Protein AF-X1CW16-F1 (afdb_monomer)

Nearest PDB structures (foldseek):
  1g5r-assembly1_A  TM=3.770E-01  e=4.178E-01  S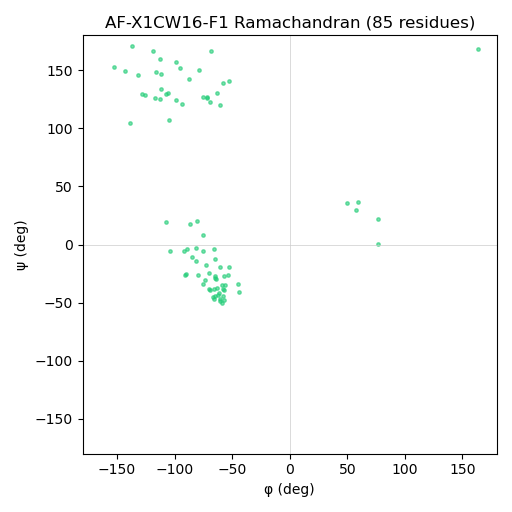almonella enterica subsp. enterica serovar Typhimurium
  3zn8-assembly1_A  TM=3.297E-01  e=1.992E+00  Escherichia coli
  2f46-assembly2_B  TM=2.684E-01  e=1.419E+00  Neisseria meningitidis Z2491

Organism: NCBI:txid412755

Structure (mmCIF, N/CA/C/O backbone):
data_AF-X1CW16-F1
#
_entry.id   AF-X1CW16-F1
#
loop_
_atom_site.group_PDB
_atom_site.id
_atom_site.type_symbol
_atom_site.label_atom_id
_atom_site.label_alt_id
_atom_site.label_comp_id
_atom_site.label_asym_id
_atom_site.label_entity_id
_atom_site.label_seq_id
_atom_site.pdbx_PDB_ins_code
_atom_site.Cartn_x
_atom_site.Cartn_y
_atom_site.Cartn_z
_atom_site.occupancy
_atom_site.B_iso_or_equiv
_atom_site.auth_seq_id
_atom_site.auth_comp_id
_atom_site.auth_asym_id
_atom_site.auth_atom_id
_atom_site.pdbx_PDB_model_num
ATOM 1 N N . MET A 1 1 ? 1.735 -7.699 12.242 1.00 76.75 1 MET A N 1
ATOM 2 C CA . MET A 1 1 ? 2.659 -8.525 11.432 1.00 76.75 1 MET A CA 1
ATOM 3 C C . MET A 1 1 ? 3.104 -7.680 10.254 1.00 76.75 1 MET A C 1
ATOM 5 O O . MET A 1 1 ? 2.246 -7.041 9.665 1.00 76.75 1 MET A O 1
ATOM 9 N N . ILE A 1 2 ? 4.401 -7.635 9.954 1.00 83.31 2 ILE A N 1
ATOM 10 C CA . ILE A 1 2 ? 4.954 -6.885 8.816 1.00 83.31 2 ILE A CA 1
ATOM 11 C C . ILE A 1 2 ? 5.488 -7.910 7.815 1.00 83.31 2 ILE A C 1
ATOM 13 O O . ILE A 1 2 ? 6.159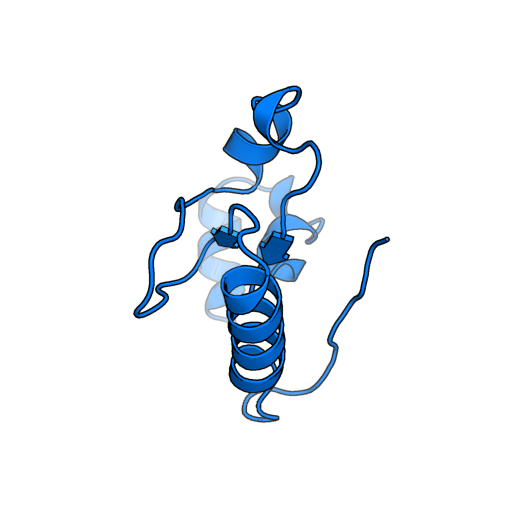 -8.857 8.220 1.00 83.31 2 ILE A O 1
ATOM 17 N N . VAL A 1 3 ? 5.168 -7.738 6.533 1.00 88.88 3 VAL A N 1
ATOM 18 C CA . VAL A 1 3 ? 5.628 -8.604 5.440 1.00 88.88 3 VAL A CA 1
ATOM 19 C C . VAL A 1 3 ? 6.235 -7.716 4.363 1.00 88.88 3 VAL A C 1
ATOM 21 O O . VAL A 1 3 ? 5.606 -6.747 3.950 1.00 88.88 3 VAL A O 1
ATOM 24 N N . ALA A 1 4 ? 7.443 -8.047 3.913 1.00 88.62 4 ALA A N 1
ATOM 25 C CA . ALA A 1 4 ? 8.104 -7.361 2.810 1.00 88.62 4 ALA A CA 1
ATOM 26 C C . ALA A 1 4 ? 8.072 -8.241 1.554 1.00 88.62 4 ALA A C 1
ATOM 28 O O . ALA A 1 4 ? 8.436 -9.417 1.609 1.00 88.62 4 ALA A O 1
ATOM 29 N N . ILE A 1 5 ? 7.645 -7.670 0.426 1.00 89.62 5 ILE A N 1
ATOM 30 C CA . ILE A 1 5 ? 7.659 -8.323 -0.887 1.00 89.62 5 ILE A CA 1
ATOM 31 C C . ILE A 1 5 ? 8.807 -7.712 -1.697 1.00 89.62 5 ILE A C 1
ATOM 33 O O . ILE A 1 5 ? 8.720 -6.574 -2.152 1.00 89.62 5 ILE A O 1
ATOM 37 N N . CYS A 1 6 ? 9.888 -8.470 -1.883 1.00 89.12 6 CYS A N 1
ATOM 38 C CA . CYS A 1 6 ? 11.098 -8.013 -2.571 1.00 89.12 6 CYS A CA 1
ATOM 39 C C . CYS A 1 6 ? 11.287 -8.737 -3.913 1.00 89.12 6 CYS A C 1
ATOM 41 O O . CYS A 1 6 ? 10.943 -9.909 -4.048 1.00 89.12 6 CYS A O 1
ATOM 43 N N . GLY A 1 7 ? 11.851 -8.049 -4.911 1.00 88.31 7 GLY A N 1
ATOM 44 C CA . GLY A 1 7 ? 12.070 -8.595 -6.256 1.00 88.31 7 GLY A CA 1
ATOM 45 C C . GLY A 1 7 ? 12.349 -7.515 -7.307 1.00 88.31 7 GLY A C 1
ATOM 46 O O . GLY A 1 7 ? 12.148 -6.327 -7.052 1.00 88.31 7 GLY A O 1
ATOM 47 N N . GLY A 1 8 ? 12.796 -7.920 -8.498 1.00 88.25 8 GLY A N 1
ATOM 48 C CA . GLY A 1 8 ? 13.127 -7.009 -9.604 1.00 88.25 8 GLY A CA 1
ATOM 49 C C . GLY A 1 8 ? 11.917 -6.289 -10.216 1.00 88.25 8 GLY A C 1
ATOM 50 O O . GLY A 1 8 ? 10.762 -6.636 -9.954 1.00 88.25 8 GLY A O 1
ATOM 51 N N . LEU A 1 9 ? 12.166 -5.255 -11.023 1.00 86.62 9 LEU A N 1
ATOM 52 C CA . LEU A 1 9 ? 11.113 -4.568 -11.779 1.00 86.62 9 LEU A CA 1
ATOM 53 C C . LEU A 1 9 ? 10.374 -5.568 -12.687 1.00 86.62 9 LEU A C 1
ATOM 55 O O . LEU A 1 9 ? 10.993 -6.453 -13.271 1.00 86.62 9 LEU A O 1
ATOM 59 N N . GLY A 1 10 ? 9.047 -5.462 -12.770 1.00 88.75 10 GLY A N 1
ATOM 60 C CA . GLY A 1 10 ? 8.229 -6.362 -13.594 1.00 88.75 10 GLY A CA 1
ATOM 61 C C . GLY A 1 10 ? 7.990 -7.763 -13.013 1.00 88.75 10 GLY A C 1
ATOM 62 O O . GLY A 1 10 ? 7.252 -8.539 -13.607 1.00 88.75 10 GLY A O 1
ATOM 63 N N . SER A 1 11 ? 8.514 -8.096 -11.827 1.00 92.00 11 SER A N 1
ATOM 64 C CA . SER A 1 11 ? 8.325 -9.424 -11.213 1.00 92.00 11 SER A CA 1
ATOM 65 C C . SER A 1 11 ? 6.929 -9.665 -10.608 1.00 92.00 11 SER A C 1
ATOM 67 O O . SER A 1 11 ? 6.733 -10.639 -9.886 1.00 92.00 11 SER A O 1
ATOM 69 N N . GLY A 1 12 ? 5.970 -8.757 -10.826 1.00 91.19 12 GLY A N 1
ATOM 70 C CA . GLY A 1 12 ? 4.596 -8.884 -10.327 1.00 91.19 12 GLY A CA 1
ATOM 71 C C . GLY A 1 12 ? 4.396 -8.580 -8.836 1.00 91.19 12 GLY A C 1
ATOM 72 O O . GLY A 1 12 ? 3.407 -9.030 -8.264 1.00 91.19 12 GLY A O 1
ATOM 73 N N . LYS A 1 13 ? 5.294 -7.822 -8.189 1.00 93.44 13 LYS A N 1
ATOM 74 C CA . LYS A 1 13 ? 5.179 -7.475 -6.753 1.00 93.44 13 LYS A CA 1
ATOM 75 C C . LYS A 1 13 ? 3.887 -6.729 -6.434 1.00 93.44 13 LYS A C 1
ATOM 77 O O . LYS A 1 13 ? 3.137 -7.185 -5.580 1.00 93.44 13 LYS A O 1
ATOM 82 N N . THR A 1 14 ? 3.593 -5.671 -7.187 1.00 91.69 14 THR A N 1
ATOM 83 C CA . THR A 1 14 ? 2.367 -4.877 -7.044 1.00 91.69 14 THR A CA 1
ATOM 84 C C . THR A 1 14 ? 1.119 -5.743 -7.219 1.00 91.69 14 THR A C 1
ATOM 86 O O . THR A 1 14 ? 0.152 -5.607 -6.476 1.00 91.69 14 THR A O 1
ATOM 89 N N . LEU A 1 15 ? 1.143 -6.709 -8.149 1.00 93.44 15 LEU A N 1
ATOM 90 C CA . LEU A 1 15 ? 0.038 -7.654 -8.342 1.00 93.44 15 LEU A CA 1
ATOM 91 C C . LEU A 1 15 ? -0.129 -8.585 -7.133 1.00 93.44 15 LEU A C 1
ATOM 93 O O . LEU A 1 15 ? -1.249 -8.810 -6.670 1.00 93.44 15 LEU A O 1
ATOM 97 N N . LEU A 1 16 ? 0.975 -9.134 -6.622 1.00 94.44 16 LEU A N 1
ATOM 98 C CA . LEU A 1 16 ? 0.961 -9.993 -5.442 1.00 94.44 16 LEU A CA 1
ATOM 99 C C . LEU A 1 16 ? 0.450 -9.233 -4.214 1.00 94.44 16 LEU A C 1
ATOM 101 O O . LEU A 1 16 ? -0.381 -9.751 -3.472 1.00 94.44 16 LEU A O 1
ATOM 105 N N . GLU A 1 17 ? 0.912 -8.004 -4.027 1.00 94.38 17 GLU A N 1
ATOM 106 C CA . GLU A 1 17 ? 0.463 -7.110 -2.970 1.00 94.38 17 GLU A CA 1
ATOM 107 C C . GLU A 1 17 ? -1.036 -6.804 -3.091 1.00 94.38 17 GLU A C 1
ATOM 109 O O .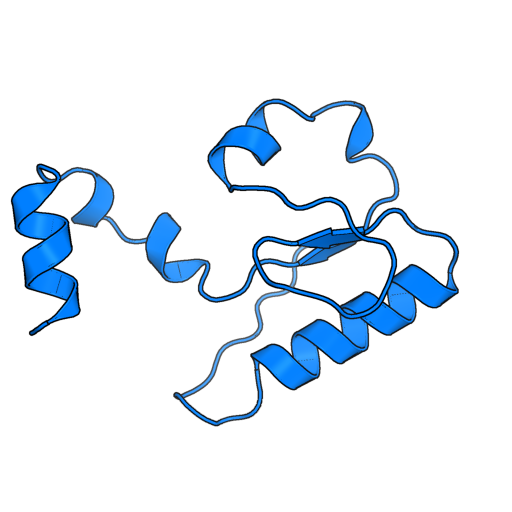 GLU A 1 17 ? -1.786 -7.017 -2.138 1.00 94.38 17 GLU A O 1
ATOM 114 N N . THR A 1 18 ? -1.496 -6.433 -4.290 1.00 94.50 18 THR A N 1
ATOM 115 C CA . THR A 1 18 ? -2.913 -6.173 -4.593 1.00 94.50 18 THR A CA 1
ATOM 116 C C . THR A 1 18 ? -3.787 -7.390 -4.284 1.00 94.50 18 THR A C 1
ATOM 118 O O . THR A 1 18 ? -4.885 -7.257 -3.744 1.00 94.50 18 THR A O 1
ATOM 121 N N . ARG A 1 19 ? -3.304 -8.606 -4.571 1.00 95.12 19 ARG A N 1
ATOM 122 C CA . ARG A 1 19 ? -4.012 -9.850 -4.236 1.00 95.12 19 ARG A CA 1
ATOM 123 C C . ARG A 1 19 ? -4.203 -10.006 -2.726 1.00 95.12 19 ARG A C 1
ATOM 125 O O . ARG A 1 19 ? -5.269 -10.445 -2.292 1.00 95.12 19 ARG A O 1
ATOM 132 N N . TYR A 1 20 ? -3.190 -9.680 -1.924 1.00 94.69 20 TYR A N 1
ATOM 133 C CA . TYR A 1 20 ? -3.321 -9.707 -0.467 1.00 94.69 20 TYR A CA 1
ATOM 134 C C . TYR A 1 20 ? -4.246 -8.601 0.041 1.00 94.69 20 TYR A C 1
ATOM 136 O O . TYR A 1 20 ? -5.074 -8.879 0.907 1.00 94.69 20 TYR A O 1
ATOM 144 N N . ALA A 1 21 ? -4.182 -7.403 -0.545 1.00 93.94 21 ALA A N 1
ATOM 145 C CA . ALA A 1 21 ? -5.101 -6.312 -0.235 1.00 93.94 21 ALA A CA 1
ATOM 146 C C . ALA A 1 21 ? -6.557 -6.713 -0.468 1.00 93.94 21 ALA A C 1
ATOM 148 O O . ALA A 1 21 ? -7.389 -6.579 0.426 1.00 93.94 21 ALA A O 1
ATOM 149 N N . TYR A 1 22 ? -6.846 -7.322 -1.615 1.00 95.00 22 TYR A N 1
ATOM 150 C CA . TYR A 1 22 ? -8.180 -7.817 -1.932 1.00 95.00 22 TYR A CA 1
ATOM 151 C C . TYR A 1 22 ? -8.648 -8.928 -0.980 1.00 95.00 22 TYR A C 1
ATOM 153 O O . TYR A 1 22 ? -9.812 -8.983 -0.592 1.00 95.00 22 TYR A O 1
ATOM 161 N N . LYS A 1 23 ? -7.741 -9.814 -0.553 1.00 94.75 23 LYS A N 1
ATOM 162 C CA . LYS A 1 23 ? -8.067 -10.871 0.414 1.00 94.75 23 LYS A CA 1
ATOM 163 C C . LYS A 1 23 ? -8.431 -10.311 1.790 1.00 94.75 23 LYS A C 1
ATOM 165 O O . LYS A 1 23 ? -9.307 -10.868 2.446 1.00 94.75 23 LYS A O 1
ATOM 170 N N . GLU A 1 24 ? -7.755 -9.258 2.242 1.00 93.19 24 GLU A N 1
ATOM 171 C CA . GLU A 1 24 ? -8.097 -8.594 3.504 1.00 93.19 24 GLU A CA 1
ATOM 172 C C . GLU A 1 24 ? -9.361 -7.733 3.364 1.00 93.19 24 GLU A C 1
ATOM 174 O O . GLU A 1 24 ? -10.168 -7.712 4.290 1.00 93.19 24 GLU A O 1
ATOM 179 N N . PHE A 1 25 ? -9.592 -7.126 2.195 1.00 93.69 25 PHE A N 1
ATOM 180 C CA . PHE A 1 25 ? -10.840 -6.429 1.873 1.00 93.69 25 PHE A CA 1
ATOM 181 C C . PHE A 1 25 ? -12.050 -7.367 1.991 1.00 93.69 25 PHE A C 1
ATOM 183 O O . PHE A 1 25 ? -13.028 -7.041 2.648 1.00 93.69 25 PHE A O 1
ATOM 190 N N . MET A 1 26 ? -11.934 -8.592 1.468 1.00 94.31 26 MET A N 1
ATOM 191 C CA . MET A 1 26 ? -12.964 -9.639 1.575 1.00 94.31 26 MET A CA 1
ATOM 192 C C . MET A 1 26 ? -13.216 -10.159 2.997 1.00 94.31 26 MET A C 1
ATOM 194 O O . MET A 1 26 ? -14.076 -11.012 3.201 1.00 94.31 26 MET A O 1
ATOM 198 N N . ARG A 1 27 ? -12.443 -9.698 3.981 1.00 93.56 27 ARG A N 1
ATOM 199 C CA . ARG A 1 27 ? -12.618 -10.011 5.405 1.00 93.56 27 ARG A CA 1
ATOM 200 C C . ARG A 1 27 ? -13.156 -8.813 6.188 1.00 93.56 27 ARG A C 1
ATOM 202 O O . ARG A 1 27 ? -12.949 -8.755 7.399 1.00 93.56 27 ARG A O 1
ATOM 209 N N . ASP A 1 28 ? -13.758 -7.849 5.493 1.00 90.19 28 ASP A N 1
ATOM 210 C CA . ASP A 1 28 ? -14.314 -6.612 6.049 1.00 90.19 28 ASP A CA 1
ATOM 211 C C . ASP A 1 28 ? -13.289 -5.770 6.827 1.00 90.19 28 ASP A C 1
ATOM 213 O O . ASP A 1 28 ? -13.621 -5.045 7.769 1.00 90.19 28 ASP A O 1
ATOM 217 N N . LYS A 1 29 ? -12.006 -5.853 6.448 1.00 89.38 29 LYS A N 1
ATOM 218 C CA . LYS A 1 29 ? -10.968 -4.993 7.021 1.00 89.38 29 LYS A CA 1
ATOM 219 C C . LYS A 1 29 ? -10.858 -3.692 6.251 1.00 89.38 29 LYS A C 1
ATOM 221 O O . LYS A 1 29 ? -10.880 -3.676 5.023 1.00 89.38 29 LYS A O 1
ATOM 226 N N . LYS A 1 30 ? -10.614 -2.607 6.986 1.00 90.06 30 LYS A N 1
ATOM 227 C CA . LYS A 1 30 ? -10.235 -1.324 6.389 1.00 90.06 30 LYS A CA 1
ATOM 228 C C . LYS A 1 30 ? -8.904 -1.477 5.661 1.00 90.06 30 LYS A C 1
ATOM 230 O O . LYS A 1 30 ? -7.947 -2.000 6.238 1.00 90.06 30 LYS A O 1
ATOM 235 N N . ILE A 1 31 ? -8.852 -1.016 4.417 1.00 91.94 31 ILE A N 1
ATOM 236 C CA . ILE A 1 31 ? -7.656 -1.079 3.580 1.00 91.94 31 ILE A CA 1
ATOM 237 C C . ILE A 1 31 ? -7.069 0.313 3.433 1.00 91.94 31 ILE A C 1
ATOM 239 O O . ILE A 1 31 ? -7.762 1.256 3.061 1.00 91.94 31 ILE A O 1
ATOM 243 N N . PHE A 1 32 ? -5.775 0.416 3.698 1.00 91.12 32 PHE A N 1
ATOM 244 C CA . PHE A 1 32 ? -4.987 1.622 3.527 1.00 91.12 32 PHE A CA 1
ATOM 245 C C . PHE A 1 32 ? -3.907 1.359 2.477 1.00 91.12 32 PHE A C 1
ATOM 247 O O . PHE A 1 32 ? -3.161 0.387 2.611 1.00 91.12 32 PHE A O 1
ATOM 254 N N . ALA A 1 33 ? -3.832 2.193 1.437 1.00 91.69 33 ALA A N 1
ATOM 255 C CA . ALA A 1 33 ? -2.861 2.024 0.354 1.00 91.69 33 ALA A CA 1
ATOM 256 C C . ALA A 1 33 ? -2.314 3.354 -0.185 1.00 91.69 33 ALA A C 1
ATOM 258 O O . ALA A 1 33 ? -3.027 4.354 -0.192 1.00 91.69 33 ALA A O 1
ATOM 259 N N . ASN A 1 34 ? -1.067 3.372 -0.670 1.00 90.50 34 ASN A N 1
ATOM 260 C CA . ASN A 1 34 ? -0.471 4.538 -1.351 1.00 90.50 34 ASN A CA 1
ATOM 261 C C . ASN A 1 34 ? -0.649 4.517 -2.884 1.00 90.50 34 ASN A C 1
ATOM 263 O O . ASN A 1 34 ? -0.309 5.488 -3.559 1.00 90.50 34 ASN A O 1
ATOM 267 N N . TYR A 1 35 ? -1.199 3.435 -3.437 1.00 89.88 35 TYR A N 1
ATOM 268 C CA . TYR A 1 35 ? -1.488 3.260 -4.862 1.00 89.88 35 TYR A CA 1
ATOM 269 C C . TYR A 1 35 ? -2.989 3.059 -5.107 1.00 89.88 35 TYR A C 1
ATOM 271 O O . TYR A 1 35 ? -3.772 2.846 -4.182 1.00 89.88 35 TYR A O 1
ATOM 279 N N . ASN A 1 36 ? -3.408 3.164 -6.369 1.00 89.75 36 ASN A N 1
ATOM 280 C CA . ASN A 1 36 ? -4.816 3.032 -6.742 1.00 89.75 36 ASN A CA 1
ATOM 281 C C . ASN A 1 36 ? -5.274 1.571 -6.709 1.00 89.75 36 ASN A C 1
ATOM 283 O O . ASN A 1 36 ? -4.713 0.725 -7.403 1.00 89.75 36 ASN A O 1
ATOM 287 N N . LEU A 1 37 ? -6.360 1.318 -5.983 1.00 92.31 37 LEU A N 1
ATOM 288 C CA . LEU A 1 37 ? -7.087 0.051 -5.977 1.00 92.31 37 LEU A CA 1
ATOM 289 C C . LEU A 1 37 ? -8.508 0.251 -6.529 1.00 92.31 37 LEU A C 1
ATOM 291 O O . LEU A 1 37 ? -9.113 1.305 -6.345 1.00 92.31 37 LEU A O 1
ATOM 295 N N . ASN A 1 38 ? -9.061 -0.777 -7.176 1.00 92.25 38 ASN A N 1
ATOM 296 C CA . ASN A 1 38 ? -10.410 -0.747 -7.772 1.00 92.25 38 ASN A CA 1
ATOM 297 C C . ASN A 1 38 ? -11.533 -1.124 -6.780 1.00 92.25 38 ASN A C 1
ATOM 299 O O . ASN A 1 38 ? -12.628 -1.496 -7.192 1.00 92.25 38 ASN A O 1
ATOM 303 N N . PHE A 1 39 ? -11.255 -1.085 -5.481 1.00 92.69 39 PHE A N 1
ATOM 304 C CA . PHE A 1 39 ? -12.197 -1.376 -4.399 1.00 92.69 39 PHE A CA 1
ATOM 305 C C . PHE A 1 39 ? -12.036 -0.338 -3.286 1.00 92.69 39 PHE A C 1
ATOM 307 O O . PHE A 1 39 ? -11.121 0.486 -3.338 1.00 92.69 39 PHE A O 1
ATOM 314 N N . GLU A 1 40 ? -12.938 -0.341 -2.305 1.00 91.75 40 GLU A N 1
ATOM 315 C CA . GLU A 1 40 ? -12.933 0.652 -1.229 1.00 91.75 40 GLU A CA 1
ATOM 316 C C . GLU A 1 40 ? -11.620 0.592 -0.431 1.00 91.75 40 GLU A C 1
ATOM 318 O O . GLU A 1 40 ? -11.243 -0.442 0.121 1.00 91.75 40 GLU A O 1
ATOM 323 N N . HIS A 1 41 ? -10.900 1.712 -0.420 1.00 91.88 41 HIS A N 1
ATOM 324 C CA . HIS A 1 41 ? -9.641 1.881 0.294 1.00 91.88 41 HIS A CA 1
ATOM 325 C C . HIS A 1 41 ? -9.444 3.351 0.657 1.00 91.88 41 HIS A C 1
ATOM 327 O O . HIS A 1 41 ? -9.889 4.256 -0.053 1.00 91.88 41 HIS A O 1
ATOM 333 N N . THR A 1 42 ? -8.708 3.582 1.736 1.00 90.31 42 THR A N 1
ATOM 334 C CA . THR A 1 42 ? -8.246 4.910 2.121 1.00 90.31 42 THR A CA 1
ATOM 335 C C . THR A 1 42 ? -6.854 5.127 1.551 1.00 90.31 42 THR A C 1
ATOM 337 O O . THR A 1 42 ? -5.918 4.381 1.856 1.00 90.31 42 THR A O 1
ATOM 340 N N . LYS A 1 43 ? -6.701 6.167 0.728 1.00 88.44 43 LYS A N 1
ATOM 341 C CA . LYS A 1 43 ? -5.381 6.578 0.255 1.00 88.44 43 LYS A CA 1
ATOM 342 C C . LYS A 1 43 ? -4.591 7.215 1.380 1.00 88.44 43 LYS A C 1
ATOM 344 O O . LYS A 1 43 ? -5.064 8.163 2.000 1.00 88.44 43 LYS A O 1
ATOM 349 N N . ILE A 1 44 ? -3.386 6.713 1.602 1.00 85.06 44 ILE A N 1
ATOM 350 C CA . ILE A 1 44 ? -2.481 7.223 2.626 1.00 85.06 44 ILE A CA 1
ATOM 351 C C . ILE A 1 44 ? -1.084 7.434 2.064 1.00 85.06 44 ILE A C 1
ATOM 353 O O . ILE A 1 44 ? -0.602 6.675 1.226 1.00 85.06 44 ILE A O 1
ATOM 357 N N . ASP A 1 45 ? -0.429 8.463 2.579 1.00 78.88 45 ASP A N 1
ATOM 358 C CA . ASP A 1 45 ? 1.009 8.654 2.453 1.00 78.88 45 ASP A CA 1
ATOM 359 C C . ASP A 1 45 ? 1.707 8.180 3.738 1.00 78.88 45 ASP A C 1
ATOM 361 O O . ASP A 1 45 ? 1.103 8.160 4.818 1.00 78.88 45 ASP A O 1
ATOM 365 N N . LEU A 1 46 ? 2.992 7.835 3.656 1.00 68.94 46 LEU A N 1
ATOM 366 C CA . LEU A 1 46 ? 3.760 7.332 4.800 1.00 68.94 46 LEU A CA 1
ATOM 367 C C . LEU A 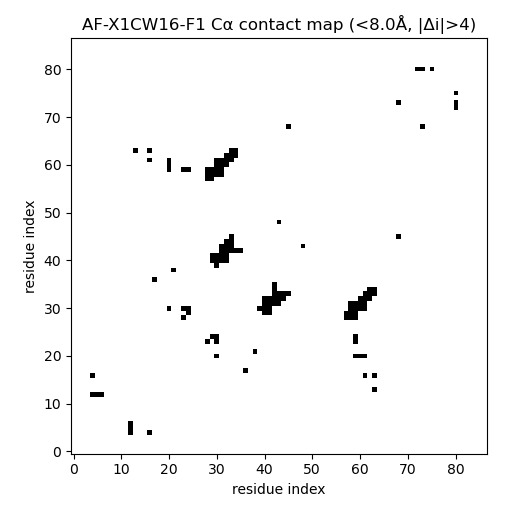1 46 ? 3.737 8.314 5.985 1.00 68.94 46 LEU A C 1
ATOM 369 O O . LEU A 1 46 ? 3.686 7.907 7.143 1.00 68.94 46 LEU A O 1
ATOM 373 N N . VAL A 1 47 ? 3.735 9.617 5.687 1.00 70.31 47 VAL A N 1
ATOM 374 C CA . VAL A 1 47 ? 3.650 10.686 6.692 1.00 70.31 47 VAL A CA 1
ATOM 375 C C . VAL A 1 47 ? 2.298 10.653 7.407 1.00 70.31 47 VAL A C 1
ATOM 377 O O . VAL A 1 47 ? 2.257 10.641 8.633 1.00 70.31 47 VAL A O 1
ATOM 380 N N . SER A 1 48 ? 1.199 10.539 6.656 1.00 69.88 48 SER A N 1
ATOM 381 C CA . SER A 1 48 ? -0.155 10.464 7.227 1.00 69.88 48 SER A CA 1
ATOM 382 C C . SER A 1 48 ? -0.388 9.199 8.061 1.00 69.88 48 SER A C 1
ATOM 384 O O . SER A 1 48 ? -1.147 9.213 9.028 1.00 69.88 48 SER A O 1
ATOM 386 N N . LEU A 1 49 ? 0.325 8.109 7.758 1.00 71.31 49 LEU A N 1
ATOM 387 C CA . LEU A 1 49 ? 0.254 6.865 8.523 1.00 71.31 49 LEU A CA 1
ATOM 388 C C . LEU A 1 49 ? 0.785 7.020 9.961 1.00 71.31 49 LEU A C 1
ATOM 390 O O . LEU A 1 49 ? 0.303 6.341 10.866 1.00 71.31 49 LEU A O 1
ATOM 394 N N . LEU A 1 50 ? 1.734 7.932 10.204 1.00 69.69 50 LEU A N 1
ATOM 395 C CA . LEU A 1 50 ? 2.246 8.209 11.555 1.00 69.69 50 LEU A CA 1
ATOM 396 C C . LEU A 1 50 ? 1.219 8.926 12.446 1.00 69.69 50 LEU A C 1
ATOM 398 O O . LEU A 1 50 ? 1.284 8.814 13.675 1.00 69.69 50 LEU A O 1
ATOM 402 N N . GLU A 1 51 ? 0.273 9.635 11.831 1.00 71.56 51 GLU A N 1
ATOM 403 C CA . GLU A 1 51 ? -0.752 10.441 12.502 1.00 71.56 51 GLU A CA 1
ATOM 404 C C . GLU A 1 51 ? -2.033 9.631 12.798 1.00 71.56 51 GLU A C 1
ATOM 406 O O . GLU A 1 51 ? -2.723 9.899 13.779 1.00 71.56 51 GLU A O 1
ATOM 411 N N . LEU A 1 52 ? -2.306 8.565 12.035 1.00 67.25 52 LEU A N 1
ATOM 412 C CA . LEU A 1 52 ? -3.546 7.764 12.064 1.00 67.25 52 LEU A CA 1
ATOM 413 C C . LEU A 1 52 ? -3.648 6.706 13.189 1.00 67.25 52 LEU A C 1
ATOM 415 O O . LEU A 1 52 ? -4.448 5.773 13.105 1.00 67.25 52 LEU A O 1
ATOM 419 N N . LYS A 1 53 ? -2.871 6.828 14.273 1.00 61.28 53 LYS A N 1
ATOM 420 C CA . LYS A 1 53 ? -2.669 5.774 15.298 1.00 61.28 53 LYS A CA 1
ATOM 421 C C . LYS A 1 53 ? -3.917 5.001 15.789 1.00 61.28 53 LYS A C 1
ATOM 423 O O . LYS A 1 53 ? -3.778 3.790 15.966 1.00 61.28 53 LYS A O 1
ATOM 428 N N . PRO A 1 54 ? -5.100 5.602 16.034 1.00 61.66 54 PRO A N 1
ATOM 429 C CA . PRO A 1 54 ? -6.264 4.838 16.495 1.00 61.66 54 PRO A CA 1
ATOM 430 C C . PRO A 1 54 ? -7.016 4.091 15.376 1.00 61.66 54 PRO A C 1
ATOM 432 O O . PRO A 1 54 ? -7.613 3.052 15.644 1.00 61.66 54 PRO A O 1
ATOM 435 N N . GLU A 1 55 ? -6.961 4.553 14.123 1.00 64.00 55 GLU A N 1
ATOM 436 C CA . GLU A 1 55 ? -7.707 3.959 12.995 1.00 64.00 55 GLU A CA 1
ATOM 437 C C . GLU A 1 55 ? -6.992 2.769 12.338 1.00 64.00 55 GLU A C 1
ATOM 439 O O . GLU A 1 55 ? -7.581 2.037 11.541 1.00 64.00 55 GLU A O 1
ATOM 444 N N . LEU A 1 56 ? -5.725 2.553 12.698 1.00 67.81 56 LEU A N 1
ATOM 445 C CA . LEU A 1 56 ? -4.894 1.452 12.208 1.00 67.81 56 LEU A CA 1
ATOM 446 C C . LEU A 1 56 ? -5.149 0.122 12.938 1.00 67.81 56 LEU A C 1
ATOM 448 O O . LEU A 1 56 ? -4.543 -0.900 12.610 1.00 67.81 56 LEU A O 1
ATOM 452 N N . GLN A 1 57 ? -6.026 0.104 13.945 1.00 71.75 57 GLN A N 1
ATOM 453 C CA . GLN A 1 57 ? -6.390 -1.138 14.618 1.00 71.75 57 GLN A CA 1
ATOM 454 C C . GLN A 1 57 ? -7.268 -2.006 13.704 1.00 71.75 57 GLN A C 1
ATOM 456 O O . GLN A 1 57 ? -8.299 -1.567 13.202 1.00 71.75 57 GLN A O 1
ATOM 461 N N . ASN A 1 58 ? -6.851 -3.261 13.506 1.00 79.00 58 ASN A N 1
ATOM 462 C CA . ASN A 1 58 ? -7.515 -4.253 12.649 1.00 79.00 58 ASN A CA 1
ATOM 463 C C . ASN A 1 58 ? -7.662 -3.844 11.166 1.00 79.00 58 ASN A C 1
ATOM 465 O O . ASN A 1 58 ? -8.648 -4.182 10.511 1.00 79.00 58 ASN A O 1
ATOM 469 N N . SER A 1 59 ? -6.666 -3.145 10.619 1.00 85.56 59 SER A N 1
ATOM 470 C CA . SER A 1 59 ? -6.625 -2.762 9.207 1.00 85.56 59 SER A CA 1
ATOM 471 C C . SER A 1 59 ? -5.513 -3.467 8.424 1.00 85.56 59 SER A C 1
ATOM 473 O O . SER A 1 59 ? -4.561 -4.012 8.991 1.00 85.56 59 SER A O 1
ATOM 475 N N . GLY A 1 60 ? -5.665 -3.502 7.099 1.00 87.94 60 GLY A N 1
ATOM 476 C CA . GLY A 1 60 ? -4.632 -3.924 6.160 1.00 87.94 60 GLY A CA 1
ATOM 477 C C . GLY A 1 60 ? -3.942 -2.702 5.565 1.00 87.94 60 GLY A C 1
ATOM 478 O O . GLY A 1 60 ? -4.609 -1.836 5.005 1.00 87.94 60 GLY A O 1
ATOM 479 N N . ILE A 1 61 ? -2.619 -2.631 5.687 1.00 90.12 61 ILE A N 1
ATOM 480 C CA . ILE A 1 61 ? -1.802 -1.532 5.165 1.00 90.12 61 ILE A CA 1
ATOM 481 C C . ILE A 1 61 ? -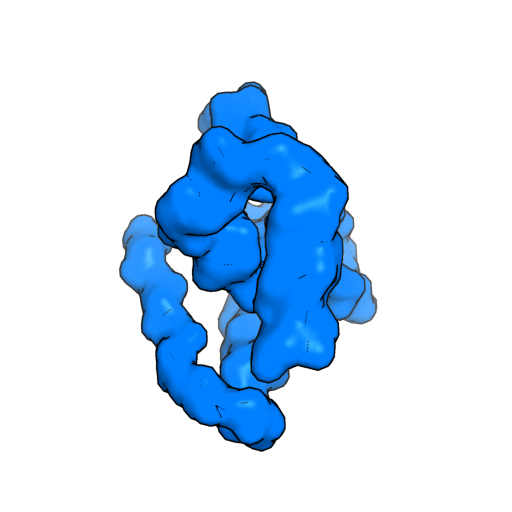0.933 -2.095 4.044 1.00 90.12 61 ILE A C 1
ATOM 483 O O . ILE A 1 61 ? -0.198 -3.059 4.262 1.00 90.12 61 ILE A O 1
ATOM 487 N N . PHE A 1 62 ? -1.022 -1.484 2.869 1.00 91.25 62 PHE A N 1
ATOM 488 C CA . PHE A 1 62 ? -0.322 -1.887 1.654 1.00 91.25 62 PHE A CA 1
ATOM 489 C C . PHE A 1 62 ? 0.449 -0.682 1.120 1.00 91.25 62 PHE A C 1
ATOM 491 O O . PHE A 1 62 ? -0.091 0.416 1.022 1.00 91.25 62 PHE A O 1
ATOM 498 N N . MET A 1 63 ? 1.735 -0.854 0.856 1.00 89.38 63 MET A N 1
ATOM 499 C CA . MET A 1 63 ? 2.627 0.223 0.451 1.00 89.38 63 MET A CA 1
ATOM 500 C C . MET A 1 63 ? 3.544 -0.269 -0.660 1.00 89.38 63 MET A C 1
ATOM 502 O O . MET A 1 63 ? 4.526 -0.969 -0.395 1.00 89.38 63 MET A O 1
ATOM 506 N N . ASP A 1 64 ? 3.250 0.161 -1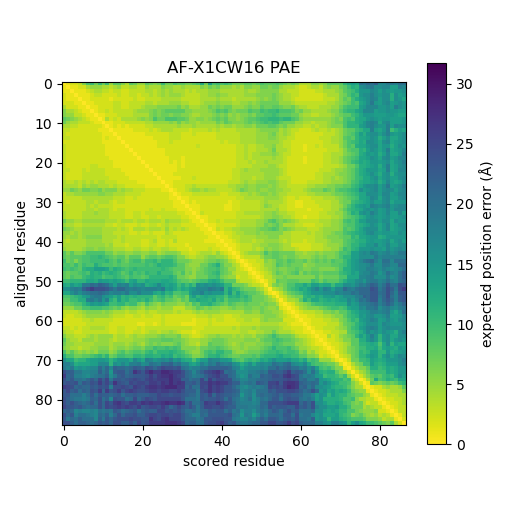.884 1.00 88.38 64 ASP A N 1
ATOM 507 C CA . ASP A 1 64 ? 4.125 -0.090 -3.023 1.00 88.38 64 ASP A CA 1
ATOM 508 C C . ASP A 1 64 ? 5.307 0.892 -2.995 1.00 88.38 64 ASP A C 1
ATOM 510 O O . ASP A 1 64 ? 5.210 2.006 -2.470 1.00 88.38 64 ASP A O 1
ATOM 514 N N . GLU A 1 65 ? 6.443 0.454 -3.529 1.00 82.75 65 GLU A N 1
ATOM 515 C CA . GLU A 1 65 ? 7.694 1.218 -3.615 1.00 82.75 65 GLU A CA 1
ATOM 516 C C . GLU A 1 65 ? 8.153 1.877 -2.295 1.00 82.75 65 GLU A C 1
ATOM 518 O O . GLU A 1 65 ? 8.772 2.941 -2.288 1.00 82.75 65 GLU A O 1
ATOM 523 N N . ILE A 1 66 ? 7.931 1.218 -1.147 1.00 79.50 66 ILE A N 1
ATOM 524 C CA . ILE A 1 66 ? 8.309 1.737 0.187 1.00 79.50 66 ILE A CA 1
ATOM 525 C C . ILE A 1 66 ? 9.789 2.141 0.303 1.00 79.50 66 ILE A C 1
ATOM 527 O O . ILE A 1 66 ? 10.148 3.018 1.090 1.00 79.50 66 ILE A O 1
ATOM 531 N N . TYR A 1 67 ? 10.664 1.543 -0.508 1.00 75.44 67 TYR A N 1
ATOM 532 C CA . TYR A 1 67 ? 12.081 1.895 -0.550 1.00 75.44 67 TYR A CA 1
ATOM 533 C C . TYR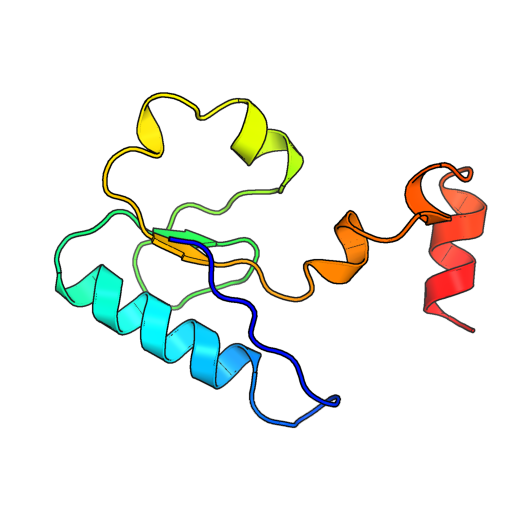 A 1 67 ? 12.309 3.379 -0.874 1.00 75.44 67 TYR A C 1
ATOM 535 O O . TYR A 1 67 ? 13.284 3.943 -0.396 1.00 75.44 67 TYR A O 1
ATOM 543 N N . ILE A 1 68 ? 11.399 4.047 -1.594 1.00 75.12 68 ILE A N 1
ATOM 544 C CA . ILE A 1 68 ? 11.440 5.496 -1.861 1.00 75.12 68 ILE A CA 1
ATOM 545 C C . ILE A 1 68 ? 11.433 6.307 -0.562 1.00 75.12 68 ILE A C 1
ATOM 547 O O . ILE A 1 68 ? 12.059 7.369 -0.492 1.00 75.12 68 ILE A O 1
ATOM 551 N N . TYR A 1 69 ? 10.725 5.812 0.454 1.00 69.31 69 TYR A N 1
ATOM 552 C CA . TYR A 1 69 ? 10.601 6.439 1.766 1.00 69.31 69 TYR A CA 1
ATOM 553 C C . TYR A 1 69 ? 11.666 5.970 2.760 1.00 69.31 69 TYR A C 1
ATOM 555 O O . TYR A 1 69 ? 12.005 6.696 3.689 1.00 69.31 69 TYR A O 1
ATOM 563 N N . MET A 1 70 ? 12.186 4.757 2.573 1.00 66.12 70 MET A N 1
ATOM 564 C CA . MET A 1 70 ? 13.241 4.182 3.413 1.00 66.12 70 MET A CA 1
ATOM 565 C C . MET A 1 70 ? 14.656 4.513 2.918 1.00 66.12 70 MET A C 1
ATOM 567 O O . MET A 1 70 ? 15.630 4.150 3.575 1.00 66.12 70 MET A O 1
ATOM 571 N N . ASP A 1 71 ? 14.788 5.189 1.775 1.00 63.78 71 ASP A N 1
ATOM 572 C CA . ASP A 1 71 ? 16.081 5.602 1.238 1.00 63.78 71 ASP A CA 1
ATOM 573 C C . ASP A 1 71 ? 16.702 6.709 2.105 1.00 63.78 71 ASP A C 1
ATOM 575 O O . ASP A 1 71 ? 16.147 7.801 2.270 1.00 63.78 71 ASP A O 1
ATOM 579 N N . SER A 1 72 ? 17.912 6.453 2.608 1.00 52.88 72 SER A N 1
ATOM 580 C CA . SER A 1 72 ? 18.751 7.390 3.365 1.00 52.88 72 SER A CA 1
ATOM 581 C C . SER A 1 72 ? 18.970 8.727 2.638 1.00 52.88 72 SER A C 1
ATOM 583 O O . SER A 1 72 ? 19.304 9.738 3.258 1.00 52.88 72 SER A O 1
ATOM 585 N N . ARG A 1 73 ? 18.756 8.766 1.315 1.00 55.66 73 ARG A N 1
ATOM 586 C CA . ARG A 1 73 ? 18.793 9.983 0.488 1.00 55.66 73 ARG A CA 1
ATOM 587 C C . ARG A 1 73 ? 17.696 10.998 0.820 1.00 55.66 73 ARG A C 1
ATOM 589 O O . ARG A 1 73 ? 17.804 12.148 0.394 1.00 55.66 73 ARG A O 1
ATOM 596 N N . MET A 1 74 ? 16.677 10.635 1.606 1.00 50.69 74 MET A N 1
ATOM 597 C CA . MET A 1 74 ? 15.670 11.582 2.106 1.00 50.69 74 MET A CA 1
ATOM 598 C C . MET A 1 74 ? 16.247 12.707 2.979 1.00 50.69 74 MET A C 1
ATOM 600 O O . MET A 1 74 ? 15.613 13.754 3.094 1.00 50.69 74 MET A O 1
ATOM 604 N N . SER A 1 75 ? 17.453 12.544 3.536 1.00 51.81 75 SER A N 1
ATOM 605 C CA . SER A 1 75 ? 18.169 13.621 4.236 1.00 51.81 75 SER A CA 1
ATOM 606 C C . SER A 1 75 ? 18.789 14.677 3.304 1.00 51.81 75 SER A C 1
ATOM 608 O O . SER A 1 75 ? 19.321 15.670 3.796 1.00 51.81 75 SER A O 1
ATOM 610 N N . MET A 1 76 ? 18.740 14.508 1.975 1.00 52.41 76 MET A N 1
ATOM 611 C CA . MET A 1 76 ? 19.266 15.485 1.010 1.00 52.41 76 MET A CA 1
ATOM 612 C C . MET A 1 76 ? 18.184 16.444 0.489 1.00 52.41 76 MET A C 1
ATOM 614 O O . MET A 1 76 ? 17.006 16.107 0.389 1.00 52.41 76 MET A O 1
ATOM 618 N N . ALA A 1 77 ? 18.593 17.660 0.108 1.00 54.72 77 ALA A N 1
ATOM 619 C CA . ALA A 1 77 ? 17.702 18.695 -0.419 1.00 54.72 77 ALA A CA 1
ATOM 620 C C . ALA A 1 77 ? 16.842 18.192 -1.601 1.00 54.72 77 ALA A C 1
ATOM 622 O O . ALA A 1 77 ? 17.342 17.498 -2.488 1.00 54.72 77 ALA A O 1
ATOM 623 N N . LYS A 1 78 ? 15.563 18.606 -1.652 1.00 54.69 78 LYS A N 1
ATOM 624 C CA . LYS A 1 78 ? 14.529 18.153 -2.617 1.00 54.6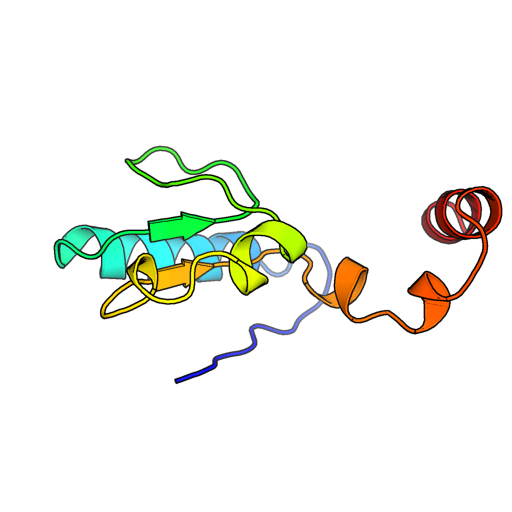9 78 LYS A CA 1
ATOM 625 C C . LYS A 1 78 ? 15.003 18.082 -4.081 1.00 54.69 78 LYS A C 1
ATOM 627 O O . LYS A 1 78 ? 14.588 17.190 -4.815 1.00 54.69 78 LYS A O 1
ATOM 632 N N . ARG A 1 79 ? 15.902 18.985 -4.495 1.00 50.81 79 ARG A N 1
ATOM 633 C CA . ARG A 1 79 ? 16.471 19.041 -5.854 1.00 50.81 79 ARG A CA 1
ATOM 634 C C . ARG A 1 79 ? 17.420 17.876 -6.172 1.00 50.81 79 ARG A C 1
ATOM 636 O O . ARG A 1 79 ? 17.375 17.348 -7.276 1.00 50.81 79 ARG A O 1
ATOM 643 N N . ASN A 1 80 ? 18.237 17.447 -5.211 1.00 52.56 80 ASN A N 1
ATOM 644 C CA . ASN A 1 80 ? 19.158 16.318 -5.394 1.00 52.56 80 ASN A CA 1
ATOM 645 C C . ASN A 1 80 ? 18.410 14.981 -5.403 1.00 52.56 80 ASN A C 1
ATOM 647 O O . ASN A 1 80 ? 18.809 14.049 -6.101 1.00 52.56 80 ASN A O 1
ATOM 651 N N . ARG A 1 81 ? 17.290 14.908 -4.677 1.00 56.59 81 ARG A N 1
ATOM 652 C CA . ARG A 1 81 ? 16.412 13.738 -4.673 1.00 56.59 81 ARG A CA 1
ATOM 653 C C . ARG A 1 81 ? 15.769 13.509 -6.043 1.00 56.59 81 ARG A C 1
ATOM 655 O O . ARG A 1 81 ? 15.789 12.387 -6.525 1.00 56.59 81 ARG A O 1
ATOM 662 N N . LEU A 1 82 ? 15.278 14.571 -6.693 1.00 56.44 82 LEU A N 1
ATOM 663 C CA . LEU A 1 82 ? 14.678 14.481 -8.029 1.00 56.44 82 LEU A CA 1
ATOM 664 C C . LEU A 1 82 ? 15.683 13.964 -9.073 1.00 56.44 82 LEU A C 1
ATOM 666 O O . LEU A 1 82 ? 15.368 13.041 -9.809 1.00 56.44 82 LEU A O 1
ATOM 670 N N . LEU A 1 83 ? 16.905 14.511 -9.093 1.00 53.41 83 LEU A N 1
ATOM 671 C CA . LEU A 1 83 ? 17.956 14.097 -10.034 1.00 53.41 83 LEU A CA 1
ATOM 672 C C . LEU A 1 83 ? 18.401 12.641 -9.838 1.00 53.41 83 LEU A C 1
ATOM 674 O O . LEU A 1 83 ? 18.762 11.984 -10.805 1.00 53.41 83 LEU A O 1
ATOM 678 N N . SER A 1 84 ? 18.328 12.127 -8.610 1.00 54.34 84 SER A N 1
ATOM 679 C CA . SER A 1 84 ? 18.697 10.742 -8.293 1.00 54.34 84 SER A CA 1
ATOM 680 C C . SER A 1 84 ? 17.690 9.703 -8.798 1.00 54.34 84 SER A C 1
ATOM 682 O O . SER A 1 84 ? 18.036 8.533 -8.849 1.00 54.34 84 SER A O 1
ATOM 684 N N . TYR A 1 85 ? 16.455 10.096 -9.134 1.00 55.31 85 TYR A N 1
ATOM 685 C CA . TYR A 1 85 ? 15.484 9.188 -9.762 1.00 55.31 85 TYR A CA 1
ATOM 686 C C . TYR A 1 85 ? 15.695 9.051 -11.278 1.00 55.31 85 TYR A C 1
ATOM 688 O O . TYR A 1 85 ? 15.124 8.150 -11.885 1.00 55.31 85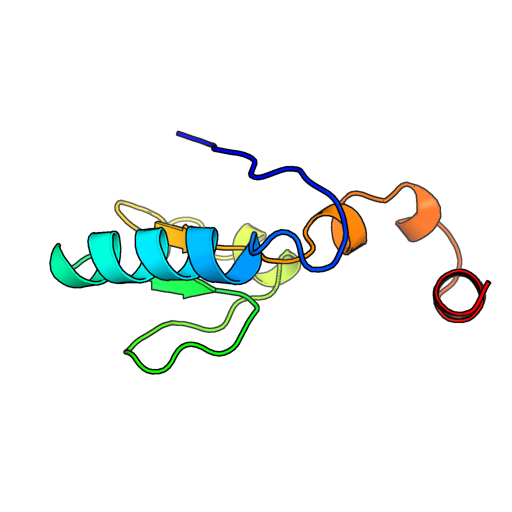 TYR A O 1
ATOM 696 N N . PHE A 1 86 ? 16.490 9.938 -11.889 1.00 52.69 86 PHE A N 1
ATOM 697 C CA . PHE A 1 86 ? 16.759 9.962 -13.333 1.00 52.69 86 PHE A CA 1
ATOM 698 C C . PHE A 1 86 ? 18.139 9.410 -13.725 1.00 52.69 86 PHE A C 1
ATOM 700 O O . PHE A 1 86 ? 18.426 9.320 -14.918 1.00 52.69 86 PHE A O 1
ATOM 707 N N . VAL A 1 87 ? 18.984 9.075 -12.747 1.00 47.34 87 VAL A N 1
ATOM 708 C CA . VAL A 1 87 ? 20.314 8.466 -12.924 1.00 47.34 87 VAL A CA 1
ATOM 709 C C . VAL A 1 87 ? 20.275 7.054 -12.370 1.00 47.34 87 VAL A C 1
ATOM 711 O O . VAL A 1 87 ? 20.705 6.136 -13.098 1.00 47.34 87 VAL A O 1
#

InterPro domains:
  IPR027417 P-loop containing nucleoside triphosphate hydrolase [G3DSA:3.40.50.300] (1-87)

Foldseek 3Di:
DDDDDDDDPPPCSVVVLLVVQVVLVVVVAAEEECDDDPDDHHHDDPVVVVVCVVNPPRHHYGYPPCVLVVPPCVPPDPVVSVVVVVD

Secondary structure (DSSP, 8-state):
--------TTSSHHHHHHHHHHHHHTTT-EEEESS--SSS-EE--HHHHHH-TTTTTTEEEE-TTTHHHH-GGGGS-HHHHHHHT--

Radius of gyration: 14.64 Å; Cα contacts (8 Å, |Δi|>4): 67; chains: 1; bounding box: 35×30×30 Å

Mean predicted aligned error: 8.79 Å

pLDDT: mean 78.98, std 15.24, range [47.34, 95.12]

Solvent-accessible surface area (backbone atoms only — not comparable to full-atom values): 5705 Å² total; per-residue (Å²): 139,89,84,85,88,84,79,66,90,89,69,48,56,68,58,54,51,49,53,52,52,52,57,41,42,77,67,78,29,55,35,34,24,64,65,94,67,101,60,90,61,46,81,46,52,79,72,57,58,72,72,42,68,79,74,58,66,80,45,46,80,49,68,78,73,53,62,76,76,70,38,78,62,73,82,48,62,74,70,62,48,58,55,60,76,78,108

Sequence (87 aa):
MIVAICGGLGSGKTLLETRYAYKEFMRDKKIFANYNLNFEHTKIDLVSLLELKPELQNSGIFMDEIYIYMDSRMSMAKRNRLLSYFV